Protein AF-A0A8J2RLU1-F1 (afdb_monomer_lite)

pLDDT: mean 79.35, std 16.28, range [36.0, 96.75]

Sequence (154 aa):
MFSPNTRIYQPGYISHISLGLSIFIIQSVALGISQSSYMPDLVCTGIWGGAYLVMFAFLAKENTLTSKAMQWMSYYAILIGFTSIGLYSWRFSVYGPLIADCKNFPASVYGISLCGRVAIDCCMIINGVFIVLVNGFIYSKAPSLATNNALIKE

Radius of gyration: 18.64 Å; chains: 1; bounding box: 38×24×58 Å

Secondary structure (DSSP, 8-state):
---THHHHHHHHHHHHHHHHHHHHHHHHHHHHHHTT-SHHHHTTHHHHHHHHHHHHHHHHHTT---HHHHHHHHHHHHHHHHHHHHHHHHHHHHHGGGGTTTTTSBSSTT--BHHHHHHHHHHHHHHHHHHHHHHHHHHHHHHHHHHHHHHT--

Structure (mmCIF, N/CA/C/O backbone):
data_AF-A0A8J2RLU1-F1
#
_entry.id   AF-A0A8J2RLU1-F1
#
loop_
_atom_site.group_PDB
_atom_site.id
_atom_site.type_symbol
_atom_site.label_atom_id
_atom_site.label_alt_id
_atom_site.label_comp_id
_atom_site.label_asym_id
_atom_site.label_entity_id
_atom_site.label_seq_id
_atom_site.pdbx_PDB_ins_code
_atom_site.Cartn_x
_atom_site.Cartn_y
_atom_site.Cartn_z
_atom_site.occupancy
_atom_site.B_iso_or_equiv
_atom_site.auth_seq_id
_atom_site.auth_comp_id
_atom_site.auth_asym_id
_atom_site.auth_atom_id
_atom_site.pdbx_PDB_model_num
ATOM 1 N N . MET A 1 1 ? -4.228 6.935 34.208 1.00 36.00 1 MET A N 1
ATOM 2 C CA . MET A 1 1 ? -4.418 5.468 34.192 1.00 36.00 1 MET A CA 1
ATOM 3 C C . MET A 1 1 ? -4.820 5.088 32.768 1.00 36.00 1 MET A C 1
ATOM 5 O O . MET A 1 1 ? -5.902 5.465 32.344 1.00 36.00 1 MET A O 1
ATOM 9 N N . PHE A 1 2 ? -3.916 4.513 31.967 1.00 36.91 2 PHE A N 1
ATOM 10 C CA . PHE A 1 2 ? -4.192 4.189 30.557 1.00 36.91 2 PHE A CA 1
ATOM 11 C C . PHE A 1 2 ? -5.041 2.912 30.471 1.00 36.91 2 PHE A C 1
ATOM 13 O O . PHE A 1 2 ? -4.645 1.881 31.014 1.00 36.91 2 PHE A O 1
ATOM 20 N N . SER A 1 3 ? -6.202 2.988 29.810 1.00 38.41 3 SER A N 1
ATOM 21 C CA . SER A 1 3 ? -7.085 1.837 29.570 1.00 38.41 3 SER A CA 1
ATOM 22 C C . SER A 1 3 ? -6.307 0.706 28.877 1.00 38.41 3 SER A C 1
ATOM 24 O O . SER A 1 3 ? -5.566 0.998 27.934 1.00 38.41 3 SER A O 1
ATOM 26 N N . PRO A 1 4 ? -6.459 -0.571 29.276 1.00 44.91 4 PRO A N 1
ATOM 27 C CA . PRO A 1 4 ? -5.752 -1.704 28.666 1.00 44.91 4 PRO A CA 1
ATOM 28 C C . PRO A 1 4 ? -5.922 -1.794 27.137 1.00 44.91 4 PRO A C 1
ATOM 30 O O . PRO A 1 4 ? -5.036 -2.317 26.461 1.00 44.91 4 PRO A O 1
ATOM 33 N N . ASN A 1 5 ? -6.971 -1.183 26.573 1.00 47.78 5 ASN A N 1
ATOM 34 C CA . ASN A 1 5 ? -7.165 -1.057 25.125 1.00 47.78 5 ASN A CA 1
ATOM 35 C C . ASN A 1 5 ? -6.054 -0.255 24.428 1.00 47.78 5 ASN A C 1
ATOM 37 O O . ASN A 1 5 ? -5.651 -0.597 23.321 1.00 47.78 5 ASN A O 1
ATOM 41 N N . THR A 1 6 ? -5.490 0.770 25.075 1.00 48.66 6 THR A N 1
ATOM 42 C CA . THR A 1 6 ? -4.473 1.642 24.452 1.00 48.66 6 THR A CA 1
ATOM 43 C C . THR A 1 6 ? -3.142 0.940 24.159 1.00 48.66 6 THR A C 1
ATOM 45 O O . THR A 1 6 ? -2.406 1.380 23.275 1.00 48.66 6 THR A O 1
ATOM 48 N N . ARG A 1 7 ? -2.838 -0.181 24.831 1.00 49.06 7 ARG A N 1
ATOM 49 C CA . ARG A 1 7 ? -1.541 -0.872 24.705 1.00 49.06 7 ARG A CA 1
ATOM 50 C C . ARG A 1 7 ? -1.408 -1.729 23.440 1.00 49.06 7 ARG A C 1
ATOM 52 O O . ARG A 1 7 ? -0.302 -1.888 22.939 1.00 49.06 7 ARG A O 1
ATOM 59 N N . ILE A 1 8 ? -2.514 -2.256 22.907 1.00 52.97 8 ILE A N 1
ATOM 60 C CA . ILE A 1 8 ? -2.506 -3.096 21.692 1.00 52.97 8 ILE A CA 1
ATOM 61 C C . ILE A 1 8 ? -2.509 -2.228 20.420 1.00 52.97 8 ILE A C 1
ATOM 63 O O . ILE A 1 8 ? -1.945 -2.620 19.401 1.00 52.97 8 ILE A O 1
ATOM 67 N N . TYR A 1 9 ? -3.082 -1.020 20.484 1.00 57.03 9 TYR A N 1
ATOM 68 C CA . TYR A 1 9 ? -3.257 -0.149 19.315 1.00 57.03 9 TYR A CA 1
ATOM 69 C C . TYR A 1 9 ? -2.134 0.866 19.079 1.00 57.03 9 TYR A C 1
ATOM 71 O O . TYR A 1 9 ? -2.009 1.359 17.961 1.00 57.03 9 TYR A O 1
ATOM 79 N N . GLN A 1 10 ? -1.272 1.145 20.061 1.00 57.28 10 GLN A N 1
ATOM 80 C CA . GLN A 1 10 ? -0.082 1.986 19.860 1.00 57.28 10 GLN A CA 1
ATOM 81 C C . GLN A 1 10 ? 0.826 1.537 18.691 1.00 57.28 10 GLN A C 1
ATOM 83 O O . GLN A 1 10 ? 1.177 2.387 17.870 1.00 57.28 10 GLN A O 1
ATOM 88 N N . PRO A 1 11 ? 1.184 0.242 18.545 1.00 58.56 11 PRO A N 1
ATOM 89 C CA . PRO A 1 11 ? 1.977 -0.209 17.398 1.00 58.56 11 PRO A CA 1
ATOM 90 C C . PRO A 1 11 ? 1.183 -0.187 16.081 1.00 58.56 11 PRO A C 1
ATOM 92 O O . PRO A 1 11 ? 1.747 0.108 15.026 1.00 58.56 11 PRO A O 1
ATOM 95 N N . GLY A 1 12 ? -0.134 -0.427 16.136 1.00 70.94 12 GLY A N 1
ATOM 96 C CA . GLY A 1 12 ? -1.027 -0.322 14.980 1.00 70.94 12 GLY A CA 1
ATOM 97 C C . GLY A 1 12 ? -1.112 1.107 14.440 1.00 70.94 12 GLY A C 1
ATOM 98 O O . GLY A 1 12 ? -0.993 1.305 13.237 1.00 70.94 12 GLY A O 1
ATOM 99 N N . TYR A 1 13 ? -1.228 2.102 15.320 1.00 78.50 13 TYR A N 1
ATOM 100 C CA . TYR A 1 13 ? -1.272 3.527 14.978 1.00 78.50 13 TYR A CA 1
ATOM 101 C C . TYR A 1 13 ? -0.033 3.984 14.198 1.00 78.50 13 TYR A C 1
ATOM 103 O O . TYR A 1 13 ? -0.162 4.543 13.109 1.00 78.50 13 TYR A O 1
ATOM 111 N N . ILE A 1 14 ? 1.167 3.710 14.725 1.00 83.00 14 ILE A N 1
ATOM 112 C CA . ILE A 1 14 ? 2.423 4.120 14.076 1.00 83.00 14 ILE A CA 1
ATOM 113 C C . ILE A 1 14 ? 2.548 3.445 12.708 1.00 83.00 14 ILE A C 1
ATOM 115 O O . ILE A 1 14 ? 2.890 4.106 11.731 1.00 83.00 14 ILE A O 1
ATOM 119 N N . SER A 1 15 ? 2.206 2.155 12.636 1.00 87.25 15 SER A N 1
ATOM 120 C CA . SER A 1 15 ? 2.255 1.380 11.393 1.00 87.25 15 SER A CA 1
ATOM 121 C C . SER A 1 15 ? 1.288 1.917 10.336 1.00 87.25 15 SER A C 1
ATOM 123 O O . SER A 1 15 ? 1.641 1.986 9.168 1.00 87.25 15 SER A O 1
ATOM 125 N N . HIS A 1 16 ? 0.079 2.335 10.721 1.00 90.75 16 HIS A N 1
ATOM 126 C CA . HIS A 1 16 ? -0.891 2.902 9.780 1.00 90.75 16 HIS A CA 1
ATOM 127 C C . HIS A 1 16 ? -0.454 4.259 9.234 1.00 90.75 16 HIS A C 1
ATOM 129 O O . HIS A 1 16 ? -0.612 4.507 8.042 1.00 90.75 16 HIS A O 1
ATOM 135 N N . ILE A 1 17 ? 0.121 5.123 10.076 1.00 92.00 17 ILE A N 1
ATOM 136 C CA . ILE A 1 17 ? 0.650 6.412 9.617 1.00 92.00 17 ILE A CA 1
ATOM 137 C C . ILE A 1 17 ? 1.836 6.200 8.682 1.00 92.00 17 ILE A C 1
ATOM 139 O O . ILE A 1 17 ? 1.872 6.801 7.611 1.00 92.00 17 ILE A O 1
ATOM 143 N N . SER A 1 18 ? 2.796 5.350 9.058 1.00 93.12 18 SER A N 1
ATOM 144 C CA . SER A 1 18 ? 3.987 5.122 8.238 1.00 93.12 18 SER A CA 1
ATOM 145 C C . SER A 1 18 ? 3.637 4.477 6.899 1.00 93.12 18 SER A C 1
ATOM 147 O O . SER A 1 18 ? 4.079 4.978 5.868 1.00 93.12 18 SER A O 1
ATOM 149 N N . LEU A 1 19 ? 2.797 3.435 6.902 1.00 94.38 19 LEU A N 1
ATOM 150 C CA . LEU A 1 19 ? 2.322 2.772 5.686 1.00 94.38 19 LEU A CA 1
ATOM 151 C C . LEU A 1 19 ? 1.438 3.693 4.844 1.00 94.38 19 LEU A C 1
ATOM 153 O O . LEU A 1 19 ? 1.533 3.677 3.624 1.00 94.38 19 LEU A O 1
ATOM 157 N N . GLY A 1 20 ? 0.585 4.503 5.474 1.00 94.06 20 GLY A N 1
ATOM 158 C CA . GLY A 1 20 ? -0.285 5.438 4.768 1.00 94.06 20 GLY A CA 1
ATOM 159 C C . GLY A 1 20 ? 0.501 6.534 4.052 1.00 94.06 20 GLY A C 1
ATOM 160 O O . GLY A 1 20 ? 0.273 6.792 2.871 1.00 94.06 20 GLY A O 1
ATOM 161 N N . LEU A 1 21 ? 1.477 7.138 4.737 1.00 95.75 21 LEU A N 1
ATOM 162 C CA . LEU A 1 21 ? 2.356 8.146 4.146 1.00 95.75 21 LEU A CA 1
ATOM 163 C C . LEU A 1 21 ? 3.274 7.549 3.076 1.00 95.75 21 LEU A C 1
ATOM 165 O O . LEU A 1 21 ? 3.474 8.180 2.040 1.00 95.75 21 LEU A O 1
ATOM 169 N N . SER A 1 22 ? 3.813 6.343 3.286 1.00 95.50 22 SER A N 1
ATOM 170 C CA . SER A 1 22 ? 4.705 5.711 2.311 1.00 95.50 22 SER A CA 1
ATOM 171 C C . SER A 1 22 ? 3.990 5.452 0.985 1.00 95.50 22 SER A C 1
ATOM 173 O O . SER A 1 22 ? 4.487 5.893 -0.050 1.00 95.50 22 SER A O 1
ATOM 175 N N . ILE A 1 23 ? 2.811 4.815 0.988 1.00 95.06 23 ILE A N 1
ATOM 176 C CA . ILE A 1 23 ? 2.079 4.526 -0.258 1.00 95.06 23 ILE A CA 1
ATOM 177 C C . ILE A 1 23 ? 1.574 5.797 -0.941 1.00 95.06 23 ILE A C 1
ATOM 179 O O . ILE A 1 23 ? 1.570 5.865 -2.171 1.00 95.06 23 ILE A O 1
ATOM 183 N N . PHE A 1 24 ? 1.216 6.821 -0.161 1.00 94.94 24 PHE A N 1
ATOM 184 C CA . PHE A 1 24 ? 0.816 8.120 -0.692 1.00 94.94 24 PHE A CA 1
ATOM 185 C C . PHE A 1 24 ? 1.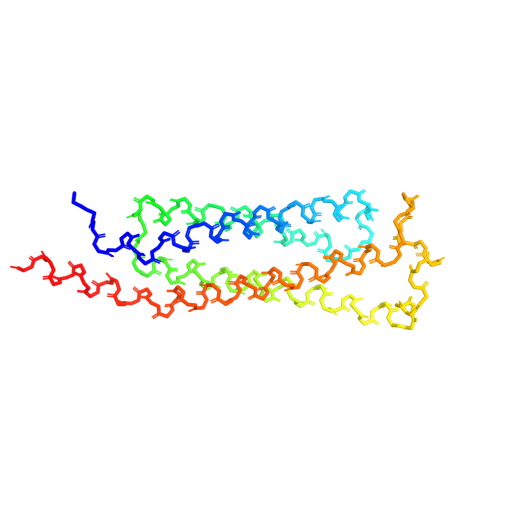977 8.794 -1.431 1.00 94.94 24 PHE A C 1
ATOM 187 O O . PHE A 1 24 ? 1.826 9.227 -2.575 1.00 94.94 24 PHE A O 1
ATOM 194 N N . ILE A 1 25 ? 3.154 8.861 -0.798 1.00 93.81 25 ILE A N 1
ATOM 195 C CA . ILE A 1 25 ? 4.346 9.496 -1.370 1.00 93.81 25 ILE A CA 1
ATOM 196 C C . ILE A 1 25 ? 4.828 8.711 -2.588 1.00 93.81 25 ILE A C 1
ATOM 198 O O . ILE A 1 25 ? 5.046 9.304 -3.643 1.00 93.81 25 ILE A O 1
ATOM 202 N N . ILE A 1 26 ? 4.960 7.387 -2.468 1.00 92.50 26 ILE A N 1
ATOM 203 C CA . ILE A 1 26 ? 5.444 6.536 -3.560 1.00 92.50 26 ILE A CA 1
ATOM 204 C C . ILE A 1 26 ? 4.530 6.676 -4.776 1.00 92.50 26 ILE A C 1
ATOM 206 O O . ILE A 1 26 ? 5.036 6.870 -5.880 1.00 92.50 26 ILE A O 1
ATOM 210 N N . GLN A 1 27 ? 3.204 6.651 -4.598 1.00 90.69 27 GLN A N 1
ATOM 211 C CA . GLN A 1 27 ? 2.299 6.798 -5.734 1.00 90.69 27 GLN A CA 1
ATOM 212 C C . GLN A 1 27 ? 2.257 8.232 -6.286 1.00 90.69 27 GLN A C 1
ATOM 214 O O . GLN A 1 27 ? 2.156 8.408 -7.495 1.00 90.69 27 GLN A O 1
ATOM 219 N N . SER A 1 28 ? 2.414 9.262 -5.453 1.00 89.62 28 SER A N 1
ATOM 220 C CA . SER A 1 28 ? 2.529 10.648 -5.936 1.00 89.62 28 SER A CA 1
ATOM 221 C C . SER A 1 28 ? 3.773 10.841 -6.810 1.00 89.62 28 SER A C 1
ATOM 223 O O . SER A 1 28 ? 3.696 11.429 -7.889 1.00 89.62 28 SER A O 1
ATOM 225 N N . VAL A 1 29 ? 4.912 10.280 -6.385 1.00 87.38 29 VAL A N 1
ATOM 226 C CA . VAL A 1 29 ? 6.137 10.234 -7.196 1.00 87.38 29 VAL A CA 1
ATOM 227 C C . VAL A 1 29 ? 5.883 9.440 -8.474 1.00 87.38 29 VAL A C 1
ATOM 229 O O . VAL A 1 29 ? 6.221 9.916 -9.554 1.00 87.38 29 VAL A O 1
ATOM 232 N N . ALA A 1 30 ? 5.238 8.274 -8.364 1.00 85.06 30 ALA A N 1
ATOM 233 C CA . ALA A 1 30 ? 4.875 7.417 -9.486 1.00 85.06 30 ALA A CA 1
ATOM 234 C C . ALA A 1 30 ? 4.038 8.164 -10.543 1.00 85.06 30 ALA A C 1
ATOM 236 O O . ALA A 1 30 ? 4.373 8.079 -11.720 1.00 85.06 30 ALA A O 1
ATOM 237 N N . LEU A 1 31 ? 3.023 8.942 -10.148 1.00 85.25 31 LEU A N 1
ATOM 238 C CA . LEU A 1 31 ? 2.234 9.771 -11.070 1.00 85.25 31 LEU A CA 1
ATOM 239 C C . LEU A 1 31 ? 3.077 10.863 -11.733 1.00 85.25 31 LEU A C 1
ATOM 241 O O . LEU A 1 31 ? 2.997 11.045 -12.949 1.00 85.25 31 LEU A O 1
ATOM 245 N N . GLY A 1 32 ? 3.880 11.585 -10.944 1.00 79.88 32 GLY A N 1
ATOM 246 C CA . GLY A 1 32 ? 4.700 12.688 -11.450 1.00 79.88 32 GLY A CA 1
ATOM 247 C C . GLY A 1 32 ? 5.683 12.235 -12.529 1.00 79.88 32 GLY A C 1
ATOM 248 O O . GLY A 1 32 ? 5.896 12.934 -13.516 1.00 79.88 32 GLY A O 1
ATOM 249 N N . ILE A 1 33 ? 6.232 11.028 -12.382 1.00 77.94 33 ILE A N 1
ATOM 250 C CA . ILE A 1 33 ? 7.201 10.479 -13.335 1.00 77.94 33 ILE A CA 1
ATOM 251 C C . ILE A 1 33 ? 6.542 9.830 -14.545 1.00 77.94 33 ILE A C 1
ATOM 253 O O . ILE A 1 33 ? 7.178 9.719 -15.589 1.00 77.94 33 ILE A O 1
ATOM 257 N N . SER A 1 34 ? 5.311 9.344 -14.400 1.00 69.25 34 SER A N 1
ATOM 258 C CA . SER A 1 34 ? 4.679 8.463 -15.377 1.00 69.25 34 SER A CA 1
ATOM 259 C C . SER A 1 34 ? 3.666 9.180 -16.270 1.00 69.25 34 SER A C 1
ATOM 261 O O . SER A 1 34 ? 3.164 8.576 -17.217 1.00 69.25 34 SER A O 1
ATOM 263 N N . GLN A 1 35 ? 3.385 10.460 -15.976 1.00 64.75 35 GLN A N 1
ATOM 264 C CA . GLN A 1 35 ? 2.404 11.307 -16.663 1.00 64.75 35 GLN A CA 1
ATOM 265 C C . GLN A 1 35 ? 1.127 10.535 -16.999 1.00 64.75 35 GLN A C 1
ATOM 267 O O . GLN A 1 35 ? 0.660 10.552 -18.136 1.00 64.75 35 GLN A O 1
ATOM 272 N N . SER A 1 36 ? 0.574 9.803 -16.027 1.00 60.41 36 SER A N 1
ATOM 273 C CA . SER A 1 36 ? -0.683 9.051 -16.179 1.00 60.41 36 SER A CA 1
ATOM 274 C C . SER A 1 36 ? -0.702 7.969 -17.273 1.00 60.41 36 SER A C 1
ATOM 276 O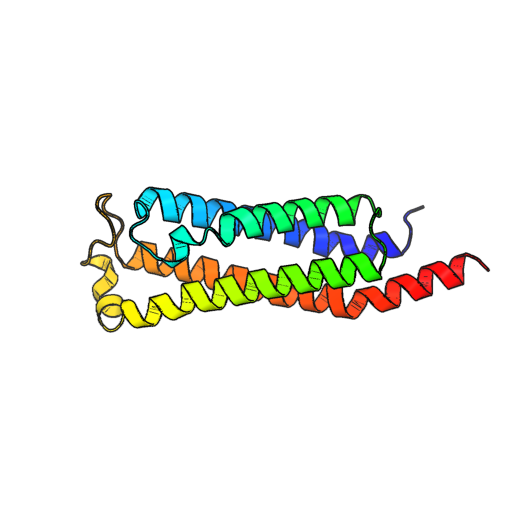 O . SER A 1 36 ? -1.760 7.450 -17.608 1.00 60.41 36 SER A O 1
ATOM 278 N N . SER A 1 37 ? 0.456 7.562 -17.800 1.00 65.75 37 SER A N 1
ATOM 279 C CA . SER A 1 37 ? 0.530 6.567 -18.884 1.00 65.75 37 SER A CA 1
ATOM 280 C C . SER A 1 37 ? 0.371 5.122 -18.394 1.00 65.75 37 SER A C 1
ATOM 282 O O . SER A 1 37 ? 0.296 4.193 -19.195 1.00 65.75 37 SER A O 1
ATOM 284 N N . TYR A 1 38 ? 0.329 4.911 -17.075 1.00 71.69 38 TYR A N 1
ATOM 285 C CA . TYR A 1 38 ? 0.310 3.588 -16.462 1.00 71.69 38 TYR A CA 1
ATOM 286 C C . TYR A 1 38 ? -0.962 3.369 -15.644 1.00 71.69 38 TYR A C 1
ATOM 288 O O . TYR A 1 38 ? -1.255 4.109 -14.706 1.00 71.69 38 TYR A O 1
ATOM 296 N N . MET A 1 39 ? -1.672 2.286 -15.964 1.00 73.50 39 MET A N 1
ATOM 297 C CA . MET A 1 39 ? -2.934 1.889 -15.328 1.00 73.50 39 MET A CA 1
ATOM 298 C C . MET A 1 39 ? -2.884 1.863 -13.787 1.00 73.50 39 MET A C 1
ATOM 300 O O . MET A 1 39 ? -3.756 2.474 -13.177 1.00 73.50 39 MET A O 1
ATOM 304 N N . PRO A 1 40 ? -1.871 1.264 -13.122 1.00 76.06 40 PRO A N 1
ATOM 305 C CA . PRO A 1 40 ? -1.804 1.253 -11.655 1.00 76.06 40 PRO A CA 1
ATOM 306 C C . PRO A 1 40 ? -1.747 2.646 -11.015 1.00 76.06 40 PRO A C 1
ATOM 308 O O . PRO A 1 40 ? -2.252 2.836 -9.910 1.00 76.06 40 PRO A O 1
ATOM 311 N N . ASP A 1 41 ? -1.156 3.623 -11.706 1.00 77.31 41 ASP A N 1
ATOM 312 C CA . ASP A 1 41 ? -1.054 4.996 -11.210 1.00 77.31 41 ASP A CA 1
ATOM 313 C C . ASP A 1 41 ? -2.380 5.746 -11.380 1.00 77.31 41 ASP A C 1
ATOM 315 O O . ASP A 1 41 ? -2.726 6.564 -10.539 1.00 77.31 41 ASP A O 1
ATOM 319 N N . LEU A 1 42 ? -3.161 5.423 -12.417 1.00 81.50 42 LEU A N 1
ATOM 320 C CA . LEU A 1 42 ? -4.477 6.023 -12.673 1.00 81.50 42 LEU A CA 1
ATOM 321 C C . LEU A 1 42 ? -5.538 5.618 -11.643 1.00 81.50 42 LEU A C 1
ATOM 323 O O . LEU A 1 42 ? -6.444 6.397 -11.357 1.00 81.50 42 LEU A O 1
ATOM 327 N N . VAL A 1 43 ? -5.438 4.411 -11.074 1.00 84.94 43 VAL A N 1
ATOM 328 C CA . VAL A 1 43 ? -6.373 3.950 -10.028 1.00 84.94 43 VAL A CA 1
ATOM 329 C C . VAL A 1 43 ? -6.125 4.677 -8.695 1.00 84.94 43 VAL A C 1
ATOM 331 O O . VAL A 1 43 ? -6.979 4.659 -7.808 1.00 84.94 43 VAL A O 1
ATOM 334 N N . CYS A 1 44 ? -4.969 5.337 -8.537 1.00 88.19 44 CYS A N 1
ATOM 335 C CA . CYS A 1 44 ? -4.627 6.159 -7.372 1.00 88.19 44 CYS A CA 1
ATOM 336 C C . CYS A 1 44 ? -4.771 5.431 -6.015 1.00 88.19 44 CYS A C 1
ATOM 338 O O . CYS A 1 44 ? -5.003 6.072 -4.988 1.00 88.19 44 CYS A O 1
ATOM 340 N N . THR A 1 45 ? -4.624 4.097 -5.993 1.00 90.19 45 THR A N 1
ATOM 341 C CA . THR A 1 45 ? -4.807 3.245 -4.798 1.00 90.19 45 THR A CA 1
ATOM 342 C C . THR A 1 45 ? -3.919 3.585 -3.610 1.00 90.19 45 THR A C 1
ATOM 344 O O . THR A 1 45 ? -4.382 3.538 -2.477 1.00 90.19 45 THR A O 1
ATOM 347 N N . GLY A 1 46 ? -2.667 3.962 -3.844 1.00 91.44 46 GLY A N 1
ATOM 348 C CA . GLY A 1 46 ? -1.766 4.518 -2.839 1.00 91.44 46 GLY A CA 1
ATOM 349 C C . GLY A 1 46 ? -2.201 5.888 -2.309 1.00 91.44 46 GLY A C 1
ATOM 350 O O . GLY A 1 46 ? -2.075 6.132 -1.117 1.00 91.44 46 GLY A O 1
ATOM 351 N N . ILE A 1 47 ? -2.773 6.770 -3.132 1.00 93.19 47 ILE A N 1
ATOM 352 C CA . ILE A 1 47 ? -3.239 8.096 -2.696 1.00 93.19 47 ILE A CA 1
ATOM 353 C C . ILE A 1 47 ? -4.466 7.955 -1.793 1.00 93.19 47 ILE A C 1
ATOM 355 O O . ILE A 1 47 ? -4.428 8.348 -0.625 1.00 93.19 47 ILE A O 1
ATOM 359 N N . TRP A 1 48 ? -5.557 7.373 -2.303 1.00 94.38 48 TRP A N 1
ATOM 360 C CA . TRP A 1 48 ? -6.787 7.259 -1.513 1.00 94.38 48 TRP A CA 1
ATOM 361 C C . TRP A 1 48 ? -6.652 6.214 -0.400 1.00 94.38 48 TRP A C 1
ATOM 363 O O . TRP A 1 48 ? -7.151 6.428 0.705 1.00 94.38 48 TRP A O 1
ATOM 373 N N . GLY A 1 49 ? -5.919 5.123 -0.642 1.00 93.88 49 GLY A N 1
ATOM 374 C CA . GLY A 1 49 ? -5.608 4.130 0.381 1.00 93.88 49 GLY A CA 1
ATOM 375 C C . GLY A 1 49 ? -4.700 4.688 1.476 1.00 93.88 49 GLY A C 1
ATOM 376 O O . GLY A 1 49 ? -4.918 4.411 2.653 1.00 93.88 49 GLY A O 1
ATOM 377 N N . GLY A 1 50 ? -3.731 5.535 1.119 1.00 94.56 50 GLY A N 1
ATOM 378 C CA . GLY A 1 50 ? -2.838 6.192 2.073 1.00 94.56 50 GLY A CA 1
ATOM 379 C C . GLY A 1 50 ? -3.581 7.159 2.985 1.00 94.56 50 GLY A C 1
ATOM 380 O O . GLY A 1 50 ? -3.457 7.077 4.208 1.00 94.56 50 GLY A O 1
ATOM 381 N N . ALA A 1 51 ? -4.431 8.009 2.402 1.00 95.31 51 ALA A N 1
ATOM 382 C CA . ALA A 1 51 ? -5.300 8.910 3.158 1.00 95.31 51 ALA A CA 1
ATOM 383 C C . ALA A 1 51 ? -6.231 8.138 4.110 1.00 95.31 51 ALA A C 1
ATOM 385 O O . ALA A 1 51 ? -6.373 8.504 5.279 1.00 95.31 51 ALA A O 1
ATOM 386 N N . TYR A 1 52 ? -6.808 7.030 3.634 1.00 96.00 52 TYR A N 1
ATOM 387 C CA . TYR A 1 52 ? -7.643 6.153 4.445 1.00 96.00 52 TYR A CA 1
ATOM 388 C C . TYR A 1 52 ? -6.889 5.575 5.653 1.00 96.00 52 TYR A C 1
ATOM 390 O O . TYR A 1 52 ? -7.402 5.630 6.770 1.00 96.00 52 TYR A O 1
ATOM 398 N N . LEU A 1 53 ? -5.671 5.054 5.465 1.00 93.94 53 LEU A N 1
ATOM 399 C CA . LEU A 1 53 ? -4.875 4.481 6.558 1.00 93.94 53 LEU A CA 1
ATOM 400 C C . LEU A 1 53 ? -4.509 5.531 7.612 1.00 93.94 53 LEU A C 1
ATOM 402 O O . LEU A 1 53 ? -4.593 5.251 8.808 1.00 93.94 53 LEU A O 1
ATOM 406 N N . VAL A 1 54 ? -4.159 6.747 7.187 1.00 94.38 54 VAL A N 1
ATOM 407 C CA . VAL A 1 54 ? -3.870 7.860 8.102 1.00 94.38 54 VAL A CA 1
ATOM 408 C C . VAL A 1 54 ? -5.118 8.242 8.901 1.00 94.38 54 VAL A C 1
ATOM 410 O O . VAL A 1 54 ? -5.054 8.339 10.126 1.00 94.38 54 VAL A O 1
ATOM 413 N N . MET A 1 55 ? -6.271 8.388 8.241 1.00 92.69 55 MET A N 1
ATOM 414 C CA . MET A 1 55 ? -7.548 8.647 8.914 1.00 92.69 55 MET A CA 1
ATOM 415 C C . MET A 1 55 ? -7.894 7.531 9.909 1.00 92.69 55 MET A C 1
ATOM 417 O O . MET A 1 55 ? -8.276 7.809 11.047 1.00 92.69 55 MET A O 1
ATOM 421 N N . PHE A 1 56 ? -7.716 6.268 9.514 1.00 90.88 56 PHE A N 1
ATOM 422 C CA . PHE A 1 56 ? -7.953 5.123 10.386 1.00 90.88 56 PHE A CA 1
ATOM 423 C C . PHE A 1 56 ? -7.047 5.160 11.625 1.00 90.88 56 PHE A C 1
ATOM 425 O O . PHE A 1 56 ? -7.522 4.926 12.736 1.00 90.88 56 PHE A O 1
ATOM 432 N N . ALA A 1 57 ? -5.775 5.539 11.471 1.00 89.06 57 ALA A N 1
ATOM 433 C CA . ALA A 1 57 ? -4.857 5.704 12.593 1.00 89.06 57 ALA A CA 1
ATOM 434 C C . ALA A 1 57 ? -5.355 6.752 13.601 1.00 89.06 57 ALA A C 1
ATOM 436 O O . ALA A 1 57 ? -5.336 6.500 14.807 1.00 89.06 57 ALA A O 1
ATOM 437 N N . PHE A 1 58 ? -5.822 7.910 13.124 1.00 87.62 58 PHE A N 1
ATOM 438 C CA . PHE A 1 58 ? -6.347 8.967 13.992 1.00 87.62 58 PHE A CA 1
ATOM 439 C C . PHE A 1 58 ? -7.598 8.520 14.752 1.00 87.62 58 PHE A C 1
ATOM 441 O O . PHE A 1 58 ? -7.640 8.642 15.976 1.00 87.62 58 PHE A O 1
ATOM 448 N N . LEU A 1 59 ? -8.561 7.908 14.061 1.00 84.81 59 LEU A N 1
ATOM 449 C CA . LEU A 1 59 ? -9.782 7.391 14.687 1.00 84.81 59 LEU A CA 1
ATOM 450 C C . LEU A 1 59 ? -9.483 6.288 15.716 1.00 84.81 59 LEU A C 1
ATOM 452 O O . LEU A 1 59 ? -10.086 6.239 16.788 1.00 84.81 59 LEU A O 1
ATOM 456 N N . ALA A 1 60 ? -8.506 5.424 15.431 1.00 81.25 60 ALA A N 1
ATOM 457 C CA . ALA A 1 60 ? -8.057 4.411 16.379 1.00 81.25 60 ALA A CA 1
ATOM 458 C C . ALA A 1 60 ? -7.361 5.026 17.608 1.00 81.25 60 ALA A C 1
ATOM 460 O O . ALA A 1 60 ? -7.559 4.547 18.723 1.00 81.25 60 ALA A O 1
ATOM 461 N N . LYS A 1 61 ? -6.576 6.099 17.433 1.00 81.12 61 LYS A N 1
ATOM 462 C CA . LYS A 1 61 ? -5.882 6.800 18.527 1.00 81.12 61 LYS A CA 1
ATOM 463 C C . LYS A 1 61 ? -6.850 7.480 19.492 1.00 81.12 61 LYS A C 1
ATOM 465 O O . LYS A 1 61 ? -6.626 7.445 20.700 1.00 81.12 61 LYS A O 1
ATOM 470 N N . GLU A 1 62 ? -7.906 8.097 18.972 1.00 77.38 62 GLU A N 1
ATOM 471 C CA . GLU A 1 62 ? -8.901 8.806 19.785 1.00 77.38 62 GLU A CA 1
ATOM 472 C C . GLU A 1 62 ? -9.831 7.859 20.565 1.00 77.38 62 GLU A C 1
ATOM 474 O O . GLU A 1 62 ? -10.638 8.319 21.367 1.00 77.38 62 GLU A O 1
ATOM 479 N N . ASN A 1 63 ? -9.700 6.535 20.384 1.00 68.88 63 ASN A N 1
ATOM 480 C CA . ASN A 1 63 ? -10.581 5.511 20.961 1.00 68.88 63 ASN A CA 1
ATOM 481 C C . ASN A 1 63 ? -12.073 5.750 20.653 1.00 68.88 63 ASN A C 1
ATOM 483 O O . ASN A 1 63 ? -12.943 5.331 21.415 1.00 68.88 63 ASN A O 1
ATOM 487 N N . THR A 1 64 ? -12.381 6.411 19.536 1.00 69.81 64 THR A N 1
ATOM 488 C CA . THR A 1 64 ? -13.757 6.721 19.116 1.00 69.81 64 THR A CA 1
ATOM 489 C C . THR A 1 64 ? -14.434 5.542 18.416 1.00 69.81 64 THR A C 1
ATOM 491 O O . THR A 1 64 ? -15.650 5.539 18.226 1.00 69.81 64 THR A O 1
ATOM 494 N N . LEU A 1 65 ? -13.666 4.512 18.048 1.00 77.19 65 LEU A N 1
ATOM 495 C CA . LEU A 1 65 ? -14.155 3.360 17.301 1.00 77.19 65 LEU A CA 1
ATOM 496 C C . LEU A 1 65 ? -14.637 2.229 18.214 1.00 77.19 65 LEU A C 1
ATOM 498 O O . LEU A 1 65 ? -13.949 1.789 19.135 1.00 77.19 65 LEU A O 1
ATOM 502 N N . THR A 1 66 ? -15.809 1.685 17.887 1.00 81.19 66 THR A N 1
ATOM 503 C CA . THR A 1 66 ? -16.282 0.417 18.455 1.00 81.19 66 THR A CA 1
ATOM 504 C C . THR A 1 66 ? -15.487 -0.760 17.881 1.00 81.19 66 THR A C 1
ATOM 506 O O . THR A 1 66 ? -14.942 -0.676 16.780 1.00 81.19 66 THR A O 1
ATOM 509 N N . SER A 1 67 ? -15.470 -1.902 18.575 1.00 78.19 67 SER A N 1
ATOM 510 C CA . SER A 1 67 ? -14.801 -3.128 18.099 1.00 78.19 67 SER A CA 1
ATOM 511 C C . SER A 1 67 ? -15.271 -3.564 16.706 1.00 78.19 67 SER A C 1
ATOM 513 O O . SER A 1 67 ? -14.461 -3.943 15.862 1.00 78.19 67 SER A O 1
ATOM 515 N N . LYS A 1 68 ? -16.579 -3.457 16.438 1.00 82.44 68 LYS A N 1
ATOM 516 C CA . LYS A 1 68 ? -17.178 -3.771 15.134 1.00 82.44 68 LYS A CA 1
ATOM 517 C C . LYS A 1 68 ? -16.743 -2.778 14.054 1.00 82.44 68 LYS A C 1
ATOM 519 O O . LYS A 1 68 ? -16.441 -3.195 12.940 1.00 82.44 68 LY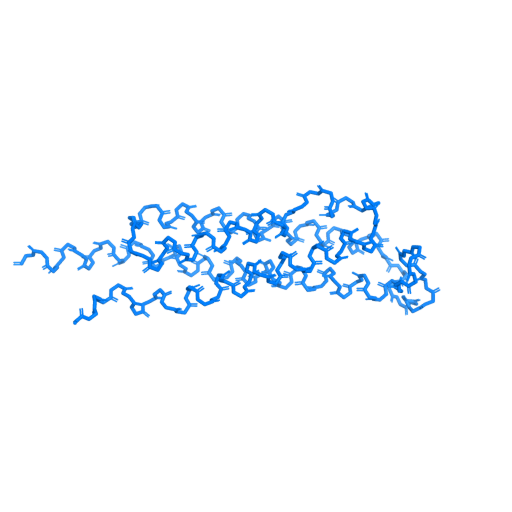S A O 1
ATOM 524 N N . ALA A 1 69 ? -16.680 -1.483 14.373 1.00 85.06 69 ALA A N 1
ATOM 525 C CA . ALA A 1 69 ? -16.168 -0.478 13.442 1.00 85.06 69 ALA A CA 1
ATOM 526 C C . ALA A 1 69 ? -14.689 -0.733 13.114 1.00 85.06 69 ALA A C 1
ATOM 528 O O . ALA A 1 69 ? -14.319 -0.726 11.945 1.00 85.06 69 ALA A O 1
ATOM 529 N N . MET A 1 70 ? -13.869 -1.063 14.116 1.00 83.81 70 MET A N 1
ATOM 530 C CA . MET A 1 70 ? -12.460 -1.419 13.915 1.00 83.81 70 MET A CA 1
ATOM 531 C C . MET A 1 70 ? -12.293 -2.631 12.993 1.00 83.81 70 MET A C 1
ATOM 533 O O . MET A 1 70 ? -11.459 -2.589 12.094 1.00 83.81 70 MET A O 1
ATOM 537 N N . GLN A 1 71 ? -13.110 -3.679 13.151 1.00 86.88 71 GLN A N 1
ATOM 538 C CA . GLN A 1 71 ? -13.091 -4.834 12.244 1.00 86.88 71 GLN A CA 1
ATOM 539 C C . GLN A 1 71 ? -13.378 -4.438 10.798 1.00 86.88 71 GLN A C 1
ATOM 541 O O . GLN A 1 71 ? -12.613 -4.795 9.906 1.00 86.88 71 GLN A O 1
ATOM 546 N N . TRP A 1 72 ? -14.453 -3.685 10.555 1.00 90.06 72 TRP A N 1
ATOM 547 C CA . TRP A 1 72 ? -14.801 -3.257 9.200 1.00 90.06 72 TRP A CA 1
ATOM 548 C C . TRP A 1 72 ? -13.737 -2.351 8.589 1.00 90.06 72 TRP A C 1
ATOM 550 O O . TRP A 1 72 ? -13.401 -2.504 7.415 1.00 90.06 72 TRP A O 1
ATOM 560 N N . MET A 1 73 ? -13.157 -1.459 9.391 1.00 91.00 73 MET A N 1
ATOM 561 C CA . MET A 1 73 ? -12.092 -0.584 8.922 1.00 91.00 73 MET A CA 1
ATOM 562 C C . MET A 1 73 ? -10.812 -1.356 8.579 1.00 91.00 73 MET A C 1
ATOM 564 O O . MET A 1 73 ? -10.202 -1.105 7.537 1.00 91.00 73 MET A O 1
ATOM 568 N N . SER A 1 74 ? -10.431 -2.343 9.393 1.00 91.62 74 SER A N 1
ATOM 569 C CA . SER A 1 74 ? -9.312 -3.234 9.077 1.00 91.62 74 SER A CA 1
ATOM 570 C C . SER A 1 74 ? -9.597 -4.114 7.864 1.00 91.62 74 SER A C 1
ATOM 572 O O . SER A 1 74 ? -8.711 -4.315 7.041 1.00 91.62 74 SER A O 1
ATOM 574 N N . TYR A 1 75 ? -10.828 -4.596 7.695 1.00 94.12 75 TYR A N 1
ATOM 575 C CA . TYR A 1 75 ? -11.221 -5.349 6.505 1.00 94.12 75 TYR A CA 1
ATOM 576 C C . TYR A 1 75 ? -11.068 -4.510 5.228 1.00 94.12 75 TYR A C 1
ATOM 578 O O . TYR A 1 75 ? -10.477 -4.965 4.251 1.00 94.12 75 TYR A O 1
ATOM 586 N N . TYR A 1 76 ? -11.513 -3.252 5.249 1.00 94.69 76 TYR A N 1
ATOM 587 C CA . TYR A 1 76 ? -11.333 -2.347 4.114 1.00 94.69 76 TYR A CA 1
ATOM 588 C C . TYR A 1 76 ? -9.849 -2.053 3.831 1.00 94.69 76 TYR A C 1
ATOM 590 O O . TYR A 1 76 ? -9.423 -2.060 2.677 1.00 94.69 76 TYR A O 1
ATOM 598 N N . ALA A 1 77 ? -9.029 -1.888 4.874 1.00 94.69 77 ALA A N 1
ATOM 599 C CA . ALA A 1 77 ? -7.579 -1.754 4.724 1.00 94.69 77 ALA A CA 1
ATOM 600 C C . ALA A 1 77 ? -6.934 -2.993 4.074 1.00 94.69 77 ALA A C 1
ATOM 602 O O . ALA A 1 77 ? -6.061 -2.857 3.219 1.00 94.69 77 ALA A O 1
ATOM 603 N N . ILE A 1 78 ? -7.385 -4.202 4.425 1.00 96.06 78 ILE A N 1
ATOM 604 C CA . ILE A 1 78 ? -6.928 -5.447 3.790 1.00 96.06 78 ILE A CA 1
ATOM 605 C C . ILE A 1 78 ? -7.245 -5.434 2.288 1.00 96.06 78 ILE A C 1
ATOM 607 O O . ILE A 1 78 ? -6.378 -5.768 1.481 1.00 96.06 78 ILE A O 1
ATOM 611 N N . LEU A 1 79 ? -8.446 -4.993 1.898 1.00 96.62 79 LEU A N 1
ATOM 612 C CA . LEU A 1 79 ? -8.819 -4.861 0.485 1.00 96.62 79 LEU A CA 1
ATOM 613 C C . LEU A 1 79 ? -7.927 -3.853 -0.258 1.00 96.62 79 LEU A C 1
ATOM 615 O O . LEU A 1 79 ? -7.509 -4.131 -1.382 1.00 96.62 79 LEU A O 1
ATOM 619 N N . ILE A 1 80 ? -7.571 -2.726 0.368 1.00 95.25 80 ILE A N 1
ATOM 620 C CA . ILE A 1 80 ? -6.602 -1.758 -0.184 1.00 95.25 80 ILE A CA 1
ATOM 621 C C . ILE A 1 80 ? -5.242 -2.424 -0.425 1.00 95.25 80 ILE A C 1
ATOM 623 O O . ILE A 1 80 ? -4.642 -2.254 -1.492 1.00 95.25 80 ILE A O 1
ATOM 627 N N . GLY A 1 81 ? -4.764 -3.195 0.555 1.00 95.62 81 GLY A N 1
ATOM 628 C CA . GLY A 1 81 ? -3.504 -3.926 0.467 1.00 95.62 81 GLY A CA 1
ATOM 629 C C . GLY A 1 81 ? -3.500 -4.926 -0.691 1.00 95.62 81 GLY A C 1
ATOM 630 O O . GLY A 1 81 ? -2.605 -4.879 -1.533 1.00 95.62 81 GLY A O 1
ATOM 631 N N . PHE A 1 82 ? -4.538 -5.762 -0.805 1.00 96.56 82 PHE A N 1
ATOM 632 C CA . PHE A 1 82 ? -4.676 -6.704 -1.921 1.00 96.56 82 PHE A CA 1
ATOM 633 C C . PHE A 1 82 ? -4.808 -6.017 -3.277 1.00 96.56 82 PHE A C 1
ATOM 635 O O . PHE A 1 82 ? -4.198 -6.469 -4.244 1.00 96.56 82 PHE A O 1
ATOM 642 N N . THR A 1 83 ? -5.554 -4.914 -3.355 1.00 94.62 83 THR A N 1
ATOM 643 C CA . THR A 1 83 ? -5.690 -4.147 -4.600 1.00 94.62 83 THR A CA 1
ATOM 644 C C . THR A 1 83 ? -4.334 -3.594 -5.037 1.00 94.62 83 THR A C 1
ATOM 646 O O . THR A 1 83 ? -3.97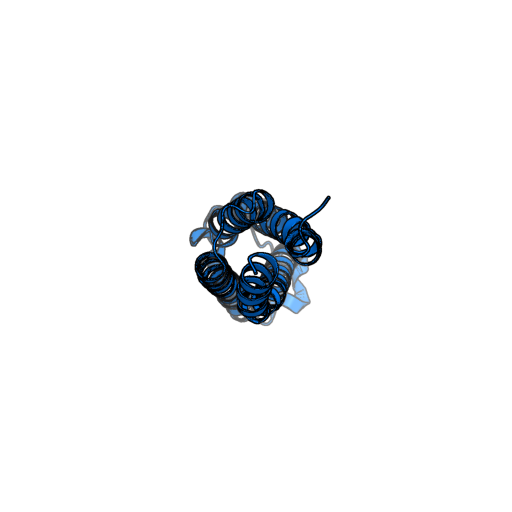0 -3.704 -6.205 1.00 94.62 83 THR A O 1
ATOM 649 N N . SER A 1 84 ? -3.547 -3.064 -4.096 1.00 92.69 84 SER A N 1
ATOM 650 C CA . SER A 1 84 ? -2.179 -2.614 -4.370 1.00 92.69 84 SER A CA 1
ATOM 651 C C . SER A 1 84 ? -1.295 -3.769 -4.846 1.00 92.69 84 SER A C 1
ATOM 653 O O . SER A 1 84 ? -0.670 -3.656 -5.895 1.00 92.69 84 SER A O 1
ATOM 655 N N . ILE A 1 85 ? -1.291 -4.910 -4.150 1.00 95.12 85 ILE A N 1
ATOM 656 C CA . ILE A 1 85 ? -0.525 -6.087 -4.586 1.00 95.12 85 ILE A CA 1
ATOM 657 C C . ILE A 1 85 ? -0.925 -6.481 -6.013 1.00 95.12 85 ILE A C 1
ATOM 659 O O . ILE A 1 85 ? -0.066 -6.556 -6.881 1.00 95.12 85 ILE A O 1
ATOM 663 N N . GLY A 1 86 ? -2.218 -6.656 -6.288 1.00 91.62 86 GLY A N 1
ATOM 664 C CA . GLY A 1 86 ? -2.704 -7.084 -7.600 1.00 91.62 86 GLY A CA 1
ATOM 665 C C . GLY A 1 86 ? -2.308 -6.137 -8.734 1.00 91.62 86 GLY A C 1
ATOM 666 O O . GLY A 1 86 ? -1.751 -6.583 -9.737 1.00 91.62 86 GLY A O 1
ATOM 667 N N . LEU A 1 87 ? -2.543 -4.830 -8.569 1.00 90.12 87 LEU A N 1
ATOM 668 C CA . LEU A 1 87 ? -2.236 -3.829 -9.598 1.00 90.12 87 LEU A CA 1
ATOM 669 C C . LEU A 1 87 ? -0.737 -3.750 -9.904 1.00 90.12 87 LEU A C 1
ATOM 671 O O . LEU A 1 87 ? -0.338 -3.721 -11.070 1.00 90.12 87 LEU A O 1
ATOM 675 N N . TYR A 1 88 ? 0.096 -3.722 -8.863 1.00 88.94 88 TYR A N 1
ATOM 676 C CA . TYR A 1 88 ? 1.538 -3.570 -9.029 1.00 88.94 88 TYR A CA 1
ATOM 677 C C . TYR A 1 88 ? 2.216 -4.888 -9.434 1.00 88.94 88 TYR A C 1
ATOM 679 O O . TYR A 1 88 ? 3.164 -4.854 -10.216 1.00 88.94 88 TYR A O 1
ATOM 687 N N . SER A 1 89 ? 1.698 -6.049 -9.014 1.00 89.19 89 SER A N 1
ATOM 688 C CA . SER A 1 89 ? 2.163 -7.365 -9.475 1.00 89.19 89 SER A CA 1
ATOM 689 C C . SER A 1 89 ? 1.791 -7.651 -10.926 1.00 89.19 89 SER A C 1
ATOM 691 O O . SER A 1 89 ? 2.627 -8.176 -11.656 1.00 89.19 89 SER A O 1
ATOM 693 N N . TRP A 1 90 ? 0.589 -7.276 -11.386 1.00 86.06 90 TRP A N 1
ATOM 694 C CA . TRP A 1 90 ? 0.233 -7.417 -12.804 1.00 86.06 90 TRP A CA 1
ATOM 695 C C . TRP A 1 90 ? 1.259 -6.692 -13.677 1.00 86.06 90 TRP A C 1
ATOM 697 O O . TRP A 1 90 ? 1.732 -7.222 -14.677 1.00 86.06 90 TRP A O 1
ATOM 707 N N . ARG A 1 91 ? 1.733 -5.519 -13.261 1.00 79.31 91 ARG A N 1
ATOM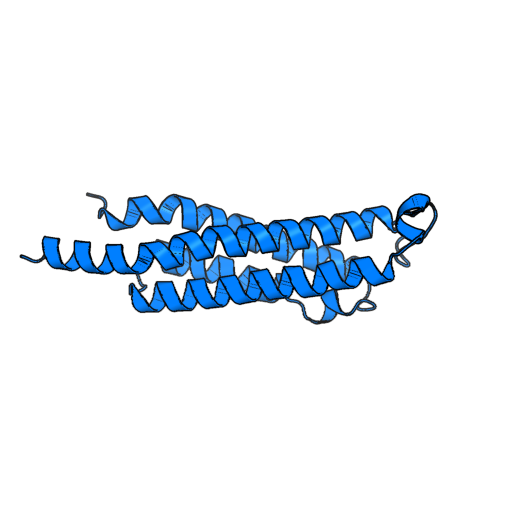 708 C CA . ARG A 1 91 ? 2.677 -4.773 -14.088 1.00 79.31 91 ARG A CA 1
ATOM 709 C C . ARG A 1 91 ? 4.030 -5.460 -14.299 1.00 79.31 91 ARG A C 1
ATOM 711 O O . ARG A 1 91 ? 4.658 -5.221 -15.328 1.00 79.31 91 ARG A O 1
ATOM 718 N N . PHE A 1 92 ? 4.424 -6.386 -13.422 1.00 78.69 92 PHE A N 1
ATOM 719 C CA . PHE A 1 92 ? 5.603 -7.224 -13.651 1.00 78.69 92 PHE A CA 1
ATOM 720 C C . PHE A 1 92 ? 5.485 -8.115 -14.886 1.00 78.69 92 PHE A C 1
ATOM 722 O O . PHE A 1 92 ? 6.488 -8.329 -15.567 1.00 78.69 92 PHE A O 1
ATOM 729 N N . SER A 1 93 ? 4.280 -8.573 -15.237 1.00 79.00 93 SER A N 1
ATOM 730 C CA . SER A 1 93 ? 4.087 -9.372 -16.451 1.00 79.00 93 SER A CA 1
ATOM 731 C C . SER A 1 93 ? 4.327 -8.561 -17.726 1.00 79.00 93 SER A C 1
ATOM 733 O O . SER A 1 93 ? 4.641 -9.136 -18.762 1.00 79.00 93 SER A O 1
ATOM 735 N N . VAL A 1 94 ? 4.193 -7.232 -17.656 1.00 75.00 94 VAL A N 1
ATOM 736 C CA . VAL A 1 94 ? 4.441 -6.316 -18.780 1.00 75.00 94 VAL A CA 1
ATOM 737 C C . VAL A 1 94 ? 5.935 -6.037 -18.945 1.00 75.00 94 VAL A C 1
ATOM 739 O O . VAL A 1 94 ? 6.405 -5.849 -20.062 1.00 75.00 94 VAL A O 1
ATOM 742 N N . TYR A 1 95 ? 6.702 -6.037 -17.852 1.00 73.25 95 TYR A N 1
ATOM 743 C CA . TYR A 1 95 ? 8.147 -5.817 -17.915 1.00 73.25 95 TYR A CA 1
ATOM 744 C C . TYR A 1 95 ? 8.910 -6.991 -18.528 1.00 73.25 95 TYR A C 1
ATOM 746 O O . TYR A 1 95 ? 9.898 -6.766 -19.222 1.00 73.25 95 TYR A O 1
ATOM 754 N N . GLY A 1 96 ? 8.457 -8.225 -18.291 1.00 70.81 96 GLY A N 1
ATOM 755 C CA . GLY A 1 96 ? 8.983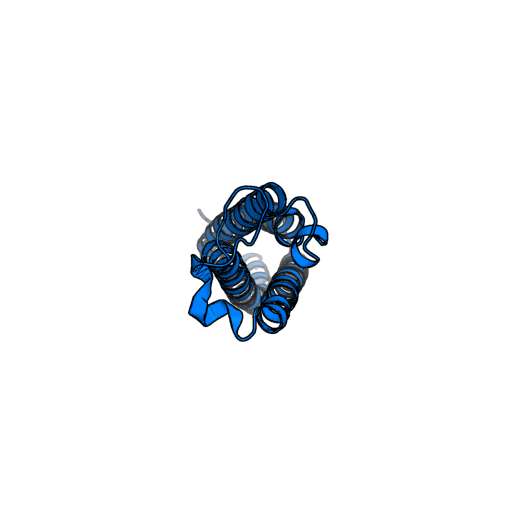 -9.438 -18.922 1.00 70.81 96 GLY A CA 1
ATOM 756 C C . GLY A 1 96 ? 10.523 -9.464 -19.046 1.00 70.81 96 GLY A C 1
ATOM 757 O O . GLY A 1 96 ? 11.217 -9.261 -18.046 1.00 70.81 96 GLY A O 1
ATOM 758 N N . PRO A 1 97 ? 11.084 -9.687 -20.251 1.00 68.81 97 PRO A N 1
ATOM 759 C CA . PRO A 1 97 ? 12.532 -9.796 -20.453 1.00 68.81 97 PRO A CA 1
ATOM 760 C C . PRO A 1 97 ? 13.291 -8.472 -20.256 1.00 68.81 97 PRO A C 1
ATOM 762 O O . PRO A 1 97 ? 14.502 -8.490 -20.056 1.00 68.81 97 PRO A O 1
ATOM 765 N N . LEU A 1 98 ? 12.602 -7.325 -20.259 1.00 73.31 98 LEU A N 1
ATOM 766 C CA . LEU A 1 98 ? 13.226 -6.001 -20.144 1.00 73.31 98 LEU A CA 1
ATOM 767 C C . LEU A 1 98 ? 13.770 -5.732 -18.732 1.00 73.31 98 LEU A C 1
ATOM 769 O O . LEU A 1 98 ? 14.591 -4.835 -18.556 1.00 73.31 98 LEU A O 1
ATOM 773 N N . ILE A 1 99 ? 13.350 -6.509 -17.723 1.00 75.69 99 ILE A N 1
ATOM 774 C CA . ILE A 1 99 ? 13.871 -6.396 -16.351 1.00 75.69 99 ILE A CA 1
ATOM 775 C C . ILE A 1 99 ? 15.383 -6.660 -16.315 1.00 75.69 99 ILE A C 1
ATOM 777 O O . ILE A 1 99 ? 16.095 -5.971 -15.587 1.00 75.69 99 ILE A O 1
ATOM 781 N N . ALA A 1 100 ? 15.882 -7.613 -17.110 1.00 78.44 100 ALA A N 1
ATOM 782 C CA . ALA A 1 100 ? 17.299 -7.982 -17.115 1.00 78.44 100 ALA A CA 1
ATOM 783 C C . ALA A 1 100 ? 18.210 -6.825 -17.573 1.00 78.44 100 ALA A C 1
ATOM 785 O O . ALA A 1 100 ? 19.295 -6.648 -17.025 1.00 78.44 100 ALA A O 1
ATOM 786 N N . ASP A 1 101 ? 17.721 -5.986 -18.492 1.00 79.81 101 ASP A N 1
ATOM 787 C CA . ASP A 1 101 ? 18.434 -4.826 -19.045 1.00 79.81 101 ASP A CA 1
ATOM 788 C C . ASP A 1 101 ? 17.807 -3.486 -18.627 1.00 79.81 101 ASP A C 1
ATOM 790 O O . ASP A 1 101 ? 17.940 -2.463 -19.304 1.00 79.81 101 ASP A O 1
ATOM 794 N N . CYS A 1 102 ? 17.139 -3.451 -17.470 1.00 77.94 102 CYS A N 1
ATOM 795 C CA . CYS A 1 102 ? 16.286 -2.335 -17.062 1.00 77.94 102 CYS A CA 1
ATOM 796 C C . CYS A 1 102 ? 16.992 -0.969 -16.947 1.00 77.94 102 CYS A C 1
ATOM 798 O O . CYS A 1 102 ? 16.325 0.063 -16.865 1.00 77.94 102 CYS A O 1
ATOM 800 N N . LYS A 1 103 ? 18.332 -0.932 -16.917 1.00 77.94 103 LYS A N 1
ATOM 801 C CA . LYS A 1 103 ? 19.117 0.313 -16.874 1.00 77.94 103 LYS A CA 1
ATOM 802 C C . LYS A 1 103 ? 19.127 1.038 -18.217 1.00 77.94 103 LYS A C 1
ATOM 804 O O . LYS A 1 103 ? 19.224 2.259 -18.233 1.00 77.94 103 LYS A O 1
ATOM 809 N N . ASN A 1 104 ? 19.013 0.283 -19.306 1.00 76.69 104 ASN A N 1
ATOM 810 C CA . ASN A 1 104 ? 19.149 0.783 -20.672 1.00 76.69 104 ASN A CA 1
ATOM 811 C C . ASN A 1 104 ? 17.803 1.196 -21.280 1.00 76.69 104 ASN A C 1
ATOM 813 O O . ASN A 1 104 ? 17.771 1.883 -22.297 1.00 76.69 104 ASN A O 1
ATOM 817 N N . PHE A 1 105 ? 16.693 0.805 -20.648 1.00 69.62 105 PHE A N 1
ATOM 818 C CA . PHE A 1 105 ? 15.350 1.146 -21.097 1.00 69.62 105 PHE A CA 1
ATOM 819 C C . PHE A 1 105 ? 14.790 2.327 -20.297 1.00 69.62 105 PHE A C 1
ATOM 821 O O . PHE A 1 105 ? 14.634 2.215 -19.077 1.00 69.62 105 PHE A O 1
ATOM 828 N N . PRO A 1 106 ? 14.455 3.455 -20.945 1.00 68.44 106 PRO A N 1
ATOM 829 C CA . PRO A 1 106 ? 13.742 4.538 -20.286 1.00 68.44 106 PRO A CA 1
ATOM 830 C C . PRO A 1 106 ? 12.291 4.117 -20.013 1.00 68.44 106 PRO A C 1
ATOM 832 O O . PRO A 1 106 ? 11.587 3.648 -20.903 1.00 68.44 106 PRO A O 1
ATOM 835 N N . ALA A 1 107 ? 11.834 4.290 -18.773 1.00 64.88 107 ALA A N 1
ATOM 836 C CA . ALA A 1 107 ? 10.445 4.057 -18.371 1.00 64.88 107 ALA A CA 1
ATOM 837 C C . ALA A 1 107 ? 9.575 5.315 -18.464 1.00 64.88 107 ALA A C 1
ATOM 839 O O . ALA A 1 107 ? 8.351 5.238 -18.341 1.00 64.88 107 ALA A O 1
ATOM 840 N N . SER A 1 108 ? 10.189 6.485 -18.630 1.00 63.97 108 SER A N 1
ATOM 841 C CA . SER A 1 108 ? 9.476 7.745 -18.778 1.00 63.97 108 SER A CA 1
ATOM 842 C C . SER A 1 108 ? 10.291 8.796 -19.521 1.00 63.97 108 SER A C 1
ATOM 844 O O . SER A 1 108 ? 11.509 8.686 -19.672 1.00 63.97 108 SER A O 1
ATOM 846 N N . VAL A 1 109 ? 9.594 9.855 -19.934 1.00 56.22 109 VAL A N 1
ATOM 847 C CA . VAL A 1 109 ? 10.158 11.033 -20.610 1.00 56.22 109 VAL A CA 1
ATOM 848 C C . VAL A 1 109 ? 11.166 11.782 -19.720 1.00 56.22 109 VAL A C 1
ATOM 850 O O . VAL A 1 109 ? 12.085 12.409 -20.233 1.00 56.22 109 VAL A O 1
ATOM 853 N N . TYR A 1 110 ? 11.056 11.664 -18.390 1.00 58.00 110 TYR A N 1
ATOM 854 C CA . TYR A 1 110 ? 11.948 12.317 -17.417 1.00 58.00 110 TYR A CA 1
ATOM 855 C C . TYR A 1 110 ? 13.227 11.525 -17.090 1.00 58.00 110 TYR A C 1
ATOM 857 O O . TYR A 1 110 ? 13.943 11.874 -16.155 1.00 58.00 110 TYR A O 1
ATOM 865 N N . GLY A 1 111 ? 13.530 10.457 -17.834 1.00 59.66 111 GLY A N 1
ATOM 866 C CA . GLY A 1 111 ? 14.808 9.749 -17.707 1.00 59.66 111 GLY A CA 1
ATOM 867 C C . GLY A 1 111 ? 14.901 8.776 -16.530 1.00 59.66 111 GLY A C 1
ATOM 868 O O . GLY A 1 111 ? 16.000 8.347 -16.181 1.00 59.66 111 GLY A O 1
ATOM 869 N N . ILE A 1 112 ? 13.776 8.376 -15.924 1.00 68.69 112 ILE A N 1
ATOM 870 C CA . ILE A 1 112 ? 13.792 7.242 -14.994 1.00 68.69 112 ILE A CA 1
ATOM 871 C C . ILE A 1 112 ? 13.946 5.959 -15.799 1.00 68.69 112 ILE A C 1
ATOM 873 O O . ILE A 1 112 ? 13.148 5.666 -16.691 1.00 68.69 112 ILE A O 1
ATOM 877 N N . SER A 1 113 ? 14.978 5.188 -15.467 1.00 77.94 113 SER A N 1
ATOM 878 C CA . SER A 1 113 ? 15.182 3.863 -16.037 1.00 77.94 113 SER A CA 1
ATOM 879 C C . SER A 1 113 ? 14.073 2.908 -15.602 1.00 77.94 113 SER A C 1
ATOM 881 O O . SER A 1 113 ? 13.450 3.067 -14.545 1.00 77.94 113 SER A O 1
ATOM 883 N N . LEU A 1 114 ? 13.855 1.862 -16.389 1.00 81.25 114 LEU A N 1
ATOM 884 C CA . LEU A 1 114 ? 12.948 0.775 -16.049 1.00 81.25 114 LEU A CA 1
ATOM 885 C C . LEU A 1 114 ? 13.255 0.184 -14.670 1.00 81.25 114 LEU A C 1
ATOM 887 O O . LEU A 1 114 ? 12.321 -0.145 -13.945 1.00 81.25 114 LEU A O 1
ATOM 891 N N . CYS A 1 115 ? 14.521 0.167 -14.236 1.00 83.56 115 CYS A N 1
ATOM 892 C CA . CYS A 1 115 ? 14.872 -0.281 -12.887 1.00 83.56 115 CYS A CA 1
ATOM 893 C C . CYS A 1 115 ? 14.246 0.590 -11.791 1.00 83.56 115 CYS A C 1
ATOM 895 O O . CYS A 1 115 ? 13.739 0.063 -10.804 1.00 83.56 115 CYS A O 1
ATOM 897 N N . GLY A 1 116 ? 14.266 1.919 -11.950 1.00 82.81 116 GLY A N 1
ATOM 898 C CA . GLY A 1 116 ? 13.665 2.827 -10.970 1.00 82.81 116 GLY A CA 1
ATOM 899 C C . GLY A 1 116 ? 12.155 2.622 -10.870 1.00 82.81 116 GLY A C 1
ATOM 900 O O . GLY A 1 116 ? 11.583 2.630 -9.782 1.00 82.81 116 GLY A O 1
ATOM 901 N N . ARG A 1 117 ? 11.511 2.343 -12.004 1.00 84.75 117 ARG A N 1
ATOM 902 C CA . ARG A 1 117 ? 10.077 2.068 -12.047 1.00 84.75 117 ARG A CA 1
ATOM 903 C C . ARG A 1 117 ? 9.716 0.698 -11.458 1.00 84.75 117 ARG A C 1
ATOM 905 O O . ARG A 1 117 ? 8.726 0.599 -10.739 1.00 84.75 117 ARG A O 1
ATOM 912 N N . VAL A 1 118 ? 10.531 -0.325 -11.705 1.00 87.12 118 VAL A N 1
ATOM 913 C CA . VAL A 1 118 ? 10.413 -1.647 -11.067 1.00 87.12 118 VAL A CA 1
ATOM 914 C C . VAL A 1 118 ? 10.593 -1.534 -9.551 1.00 87.12 118 VAL A C 1
ATOM 916 O O . VAL A 1 118 ? 9.828 -2.131 -8.800 1.00 87.12 118 VAL A O 1
ATOM 919 N N . ALA A 1 119 ? 11.550 -0.726 -9.086 1.00 88.88 119 ALA A N 1
ATOM 920 C CA . ALA A 1 119 ? 11.762 -0.492 -7.659 1.00 88.88 119 ALA A CA 1
ATOM 921 C C . ALA A 1 119 ? 10.536 0.151 -6.990 1.00 88.88 119 ALA A C 1
ATOM 923 O O . ALA A 1 119 ? 10.129 -0.289 -5.917 1.00 88.88 119 ALA A O 1
ATOM 924 N N . ILE A 1 120 ? 9.908 1.138 -7.639 1.00 89.50 120 ILE A N 1
ATOM 925 C CA . ILE A 1 120 ? 8.655 1.750 -7.166 1.00 89.50 120 ILE A CA 1
ATOM 926 C C . ILE A 1 120 ? 7.549 0.698 -7.022 1.00 89.50 120 ILE A C 1
ATOM 928 O O . ILE A 1 120 ? 6.888 0.651 -5.984 1.00 89.50 120 ILE A O 1
ATOM 932 N N . ASP A 1 121 ? 7.382 -0.182 -8.010 1.00 90.00 121 ASP A N 1
ATOM 933 C CA . ASP A 1 121 ? 6.367 -1.241 -7.946 1.00 90.00 121 ASP A CA 1
ATOM 934 C C . ASP A 1 121 ? 6.646 -2.251 -6.841 1.00 90.00 121 ASP A C 1
ATOM 936 O O . ASP A 1 121 ? 5.734 -2.603 -6.096 1.00 90.00 121 ASP A O 1
ATOM 940 N N . CYS A 1 122 ? 7.902 -2.681 -6.689 1.00 91.38 122 CYS A N 1
ATOM 941 C CA . CYS A 1 122 ? 8.321 -3.527 -5.574 1.00 91.38 122 CYS A CA 1
ATOM 942 C C . CYS A 1 122 ? 7.961 -2.880 -4.236 1.00 91.38 122 CYS A C 1
ATOM 944 O O . CYS A 1 122 ? 7.372 -3.532 -3.376 1.00 91.38 122 CYS A O 1
ATOM 946 N N . CYS A 1 123 ? 8.272 -1.593 -4.062 1.00 93.62 123 CYS A N 1
ATOM 947 C CA . CYS A 1 123 ? 7.928 -0.862 -2.850 1.00 93.62 123 CYS A CA 1
ATOM 948 C C . CYS A 1 123 ? 6.412 -0.841 -2.619 1.00 93.62 123 CYS A C 1
ATOM 950 O O . CYS A 1 123 ? 5.973 -1.067 -1.492 1.00 93.62 123 CYS A O 1
ATOM 952 N N . MET A 1 124 ? 5.600 -0.623 -3.656 1.00 93.94 124 MET A N 1
ATOM 953 C CA . MET A 1 124 ? 4.138 -0.646 -3.532 1.00 93.94 124 MET A CA 1
ATOM 954 C C . MET A 1 124 ? 3.601 -2.031 -3.154 1.00 93.94 124 MET A C 1
ATOM 956 O O . MET A 1 124 ? 2.749 -2.128 -2.272 1.00 93.94 124 MET A O 1
ATOM 960 N N . ILE A 1 125 ? 4.134 -3.106 -3.745 1.00 94.69 125 ILE A N 1
ATOM 961 C CA . ILE A 1 125 ? 3.772 -4.488 -3.390 1.00 94.69 125 ILE A CA 1
ATOM 962 C C . ILE A 1 125 ? 4.131 -4.772 -1.930 1.00 94.69 125 ILE A C 1
ATOM 964 O O . ILE A 1 125 ? 3.292 -5.262 -1.178 1.00 94.69 125 ILE A O 1
ATOM 968 N N . ILE A 1 126 ? 5.352 -4.429 -1.510 1.00 96.25 126 ILE A N 1
ATOM 969 C CA . ILE A 1 126 ? 5.828 -4.643 -0.137 1.00 96.25 126 ILE A CA 1
ATOM 970 C C . ILE A 1 126 ? 4.936 -3.900 0.862 1.00 96.25 126 ILE A C 1
ATOM 972 O O . ILE A 1 126 ? 4.492 -4.492 1.846 1.00 96.25 126 ILE A O 1
ATOM 976 N N . ASN A 1 127 ? 4.611 -2.631 0.598 1.00 95.88 127 ASN A N 1
ATOM 977 C CA . ASN A 1 127 ? 3.678 -1.885 1.443 1.00 95.88 127 ASN A CA 1
ATOM 978 C C . ASN A 1 127 ? 2.289 -2.538 1.458 1.00 95.88 127 ASN A C 1
ATOM 980 O O . ASN A 1 127 ? 1.705 -2.681 2.528 1.00 95.88 127 ASN A O 1
ATOM 984 N N . GLY A 1 128 ? 1.786 -2.999 0.309 1.00 95.31 128 GLY A N 1
ATOM 985 C CA . GLY A 1 128 ? 0.536 -3.753 0.218 1.00 95.31 128 GLY A CA 1
ATOM 986 C C . GLY A 1 128 ? 0.526 -4.991 1.119 1.00 95.31 128 GLY A C 1
ATOM 987 O O . GLY A 1 128 ? -0.431 -5.199 1.865 1.00 95.31 128 GLY A O 1
ATOM 988 N N . VAL A 1 129 ? 1.615 -5.767 1.131 1.00 96.75 129 VAL A N 1
ATOM 989 C CA . VAL A 1 129 ? 1.775 -6.935 2.014 1.00 96.75 129 VAL A CA 1
ATOM 990 C C . VAL A 1 129 ? 1.749 -6.522 3.485 1.00 96.75 129 VAL A C 1
ATOM 992 O O . VAL A 1 129 ? 1.002 -7.106 4.269 1.00 96.75 129 VAL A O 1
ATOM 995 N N . PHE A 1 130 ? 2.505 -5.492 3.873 1.00 95.12 130 PHE A N 1
ATOM 996 C CA . PHE A 1 130 ? 2.491 -5.003 5.254 1.00 95.12 130 PHE A CA 1
ATOM 997 C C . PHE A 1 130 ? 1.109 -4.503 5.686 1.00 95.12 130 PHE A C 1
ATOM 999 O O . PHE A 1 130 ? 0.686 -4.794 6.804 1.00 95.12 130 PHE A O 1
ATOM 1006 N N . ILE A 1 131 ? 0.376 -3.817 4.803 1.00 95.56 131 ILE A N 1
ATOM 1007 C CA . ILE A 1 131 ? -0.996 -3.368 5.067 1.00 95.56 131 ILE A CA 1
ATOM 1008 C C . ILE A 1 131 ? -1.899 -4.565 5.366 1.00 95.56 131 ILE A C 1
ATOM 1010 O O . ILE A 1 131 ? -2.615 -4.532 6.369 1.00 95.56 131 ILE A O 1
ATOM 1014 N N . VAL A 1 132 ? -1.836 -5.628 4.555 1.00 96.50 132 VAL A N 1
ATOM 1015 C CA . VAL A 1 132 ? -2.613 -6.859 4.778 1.00 96.50 132 VAL A CA 1
ATOM 1016 C C . VAL A 1 132 ? -2.245 -7.505 6.113 1.00 96.50 132 VAL A C 1
ATOM 1018 O O . VAL A 1 132 ? -3.139 -7.838 6.889 1.00 96.50 132 VAL A O 1
ATOM 1021 N N . LEU A 1 133 ? -0.954 -7.654 6.420 1.00 94.25 133 LEU A N 1
ATOM 1022 C CA . LEU A 1 133 ? -0.499 -8.321 7.646 1.00 94.25 133 LEU A CA 1
ATOM 1023 C C . LEU A 1 133 ? -0.896 -7.553 8.913 1.00 94.25 133 LEU A C 1
ATOM 1025 O O . LEU A 1 133 ? -1.474 -8.132 9.835 1.00 94.25 133 LEU A O 1
ATOM 1029 N N . VAL A 1 134 ? -0.630 -6.244 8.953 1.00 91.69 134 VAL A N 1
ATOM 1030 C CA . VAL A 1 134 ? -0.959 -5.393 10.106 1.00 91.69 134 VAL A CA 1
ATOM 1031 C C . VAL A 1 134 ? -2.470 -5.365 10.332 1.00 91.69 134 VAL A C 1
ATOM 1033 O O . VAL A 1 134 ? -2.931 -5.516 11.464 1.00 91.69 134 VAL A O 1
ATOM 1036 N N . ASN A 1 135 ? -3.262 -5.225 9.268 1.00 91.81 135 ASN A N 1
ATOM 1037 C CA . ASN A 1 135 ? -4.714 -5.167 9.398 1.00 91.81 135 ASN A CA 1
ATOM 1038 C C . ASN A 1 135 ? -5.354 -6.528 9.662 1.00 91.81 135 ASN A C 1
ATOM 1040 O O . ASN A 1 135 ? -6.336 -6.589 10.397 1.00 91.81 135 ASN A O 1
ATOM 1044 N N . GLY A 1 136 ? -4.781 -7.621 9.157 1.00 90.56 136 GLY A N 1
ATOM 1045 C CA . GLY A 1 136 ? -5.188 -8.978 9.521 1.00 90.56 136 GLY A CA 1
ATOM 1046 C C . GLY A 1 136 ? -4.991 -9.243 11.014 1.00 90.56 136 GLY A C 1
ATOM 1047 O O . GLY A 1 136 ? -5.886 -9.769 11.680 1.00 90.56 136 GLY A O 1
ATOM 1048 N N . PHE A 1 137 ? -3.864 -8.788 11.574 1.00 88.88 137 PHE A N 1
ATOM 1049 C CA . PHE A 1 137 ? -3.626 -8.860 13.013 1.00 88.88 137 PHE A CA 1
ATOM 1050 C C . PHE A 1 137 ? -4.674 -8.061 13.801 1.00 88.88 137 PHE A C 1
ATOM 1052 O O . PHE A 1 137 ? -5.299 -8.612 14.710 1.00 88.88 137 PHE A O 1
ATOM 1059 N N . ILE A 1 138 ? -4.929 -6.801 13.429 1.00 85.75 138 ILE A N 1
ATOM 1060 C CA . ILE A 1 138 ? -5.929 -5.957 14.106 1.00 85.75 138 ILE A CA 1
ATOM 1061 C C . ILE A 1 138 ? -7.330 -6.570 14.014 1.00 85.75 138 ILE A C 1
ATOM 1063 O O . ILE A 1 138 ? -8.013 -6.680 15.033 1.00 85.75 138 ILE A O 1
ATOM 1067 N N . TYR A 1 139 ? -7.733 -7.035 12.830 1.00 86.88 139 TYR A N 1
ATOM 1068 C CA . TYR A 1 139 ? -9.024 -7.681 12.607 1.00 86.88 139 TYR A CA 1
ATOM 1069 C C . TYR A 1 139 ? -9.230 -8.877 13.549 1.00 86.88 139 TYR A C 1
ATOM 1071 O O . TYR A 1 139 ? -10.274 -8.992 14.193 1.00 86.88 139 TYR A O 1
ATOM 1079 N N . SER A 1 140 ? -8.207 -9.729 13.695 1.00 85.94 140 SER A N 1
ATOM 1080 C CA . SER A 1 140 ? -8.258 -10.905 14.574 1.00 85.94 140 SER A CA 1
ATOM 1081 C C . SER A 1 140 ? -8.332 -10.557 16.068 1.00 85.94 140 SER A C 1
ATOM 1083 O O . SER A 1 140 ? -8.887 -11.320 16.857 1.00 85.94 140 SER A O 1
ATOM 1085 N N . LYS A 1 141 ? -7.790 -9.401 16.474 1.00 80.81 141 LYS A N 1
ATOM 1086 C CA . LYS A 1 141 ? -7.721 -8.966 17.879 1.00 80.81 141 LYS A CA 1
ATOM 1087 C C . LYS A 1 141 ? -8.887 -8.074 18.301 1.00 80.81 141 LYS A C 1
ATOM 1089 O O . LYS A 1 141 ? -9.222 -8.055 19.486 1.00 80.81 141 LYS A O 1
ATOM 1094 N N . ALA A 1 142 ? -9.562 -7.420 17.360 1.00 69.81 142 ALA A N 1
ATOM 1095 C CA . ALA A 1 142 ? -10.712 -6.554 17.614 1.00 69.81 142 ALA A CA 1
ATOM 1096 C C . ALA A 1 142 ? -11.855 -7.177 18.464 1.00 69.81 142 ALA A C 1
ATOM 1098 O O . ALA A 1 142 ? -12.376 -6.461 19.323 1.00 69.81 142 ALA A O 1
ATOM 1099 N N . PRO A 1 143 ? -12.232 -8.473 18.334 1.00 65.31 143 PRO A N 1
ATOM 1100 C CA . PRO A 1 143 ? -13.267 -9.073 19.185 1.00 65.31 143 PRO A CA 1
ATOM 1101 C C . PRO A 1 143 ? -12.874 -9.113 20.669 1.00 65.31 143 PRO A C 1
ATOM 1103 O O . PRO A 1 143 ? -13.688 -8.804 21.534 1.00 65.31 143 PRO A O 1
ATOM 1106 N N . SER A 1 144 ? -11.608 -9.433 20.968 1.00 60.25 144 SER A N 1
ATOM 1107 C CA . SER A 1 144 ? -11.105 -9.569 22.346 1.00 60.25 144 SER A CA 1
ATOM 1108 C C . SER A 1 144 ? -11.080 -8.248 23.130 1.00 60.25 144 SER A C 1
ATOM 1110 O O . SER A 1 144 ? -11.092 -8.243 24.359 1.00 60.25 144 SER A O 1
ATOM 1112 N N . LEU A 1 145 ? -11.107 -7.116 22.423 1.00 54.47 145 LEU A N 1
ATOM 1113 C CA . LEU A 1 145 ? -11.162 -5.774 23.009 1.00 54.47 145 LEU A CA 1
ATOM 1114 C C . LEU A 1 145 ? -12.586 -5.359 23.411 1.00 54.47 145 LEU A C 1
ATOM 1116 O O . LEU A 1 145 ? -12.754 -4.519 24.292 1.00 54.47 145 LEU A O 1
ATOM 1120 N N . ALA A 1 146 ? -13.618 -5.978 22.827 1.00 49.50 146 ALA A N 1
ATOM 1121 C CA . ALA A 1 146 ? -15.001 -5.787 23.263 1.00 49.50 146 ALA A CA 1
ATOM 1122 C C . ALA A 1 146 ? -15.267 -6.479 24.609 1.00 49.50 146 ALA A C 1
ATOM 1124 O O . ALA A 1 146 ? -15.916 -5.909 25.483 1.00 49.50 146 ALA A O 1
ATOM 1125 N N . THR A 1 147 ? -14.718 -7.683 24.790 1.00 44.28 147 THR A N 1
ATOM 1126 C CA . THR A 1 147 ? -14.914 -8.509 25.990 1.00 44.28 147 THR A CA 1
ATOM 1127 C C . THR A 1 147 ? -14.256 -7.898 27.231 1.00 44.28 147 THR A C 1
ATOM 1129 O O . THR A 1 147 ? -14.865 -7.866 28.296 1.00 44.28 147 THR A O 1
ATOM 1132 N N . ASN A 1 148 ? -13.059 -7.315 27.096 1.00 44.53 148 ASN A N 1
ATOM 1133 C CA . ASN A 1 148 ? -12.372 -6.661 28.217 1.00 44.53 148 ASN A CA 1
ATOM 1134 C C . ASN A 1 148 ? -13.073 -5.377 28.701 1.00 44.53 148 ASN A C 1
ATOM 1136 O O . ASN A 1 148 ? -12.968 -5.038 29.873 1.00 44.53 148 ASN A O 1
ATOM 1140 N N . ASN A 1 149 ? -13.818 -4.673 27.841 1.00 43.97 149 ASN A N 1
ATOM 1141 C CA . ASN A 1 149 ? -14.616 -3.513 28.260 1.00 43.97 149 ASN A CA 1
ATOM 1142 C C . ASN A 1 149 ? -15.891 -3.900 29.023 1.00 43.97 149 ASN A C 1
ATOM 1144 O O . ASN A 1 149 ? -16.400 -3.081 29.786 1.00 43.97 149 ASN A O 1
ATOM 1148 N N . ALA A 1 150 ? -16.417 -5.110 28.805 1.00 45.16 150 ALA A N 1
ATOM 1149 C CA . ALA A 1 150 ? -17.567 -5.621 29.547 1.00 45.16 150 ALA A CA 1
ATOM 1150 C C . ALA A 1 150 ? -17.166 -6.036 30.972 1.00 45.16 150 ALA A C 1
ATOM 1152 O O . ALA A 1 150 ? -17.848 -5.673 31.920 1.00 45.16 150 ALA A O 1
ATOM 1153 N N . LEU A 1 151 ? -16.006 -6.682 31.128 1.00 42.81 151 LEU A N 1
ATOM 1154 C CA . LEU A 1 151 ? -15.492 -7.158 32.422 1.00 42.81 151 LEU A CA 1
ATOM 1155 C C . LEU A 1 151 ? -14.977 -6.059 33.369 1.00 42.81 151 LEU A C 1
ATOM 1157 O O . LEU A 1 151 ? -14.753 -6.331 34.537 1.00 42.81 151 LEU A O 1
ATOM 1161 N N . ILE A 1 152 ? -14.753 -4.833 32.885 1.00 45.78 152 ILE A N 1
ATOM 1162 C CA . ILE A 1 152 ? -14.336 -3.688 33.726 1.00 45.78 152 ILE A CA 1
ATOM 1163 C C . ILE A 1 152 ? -15.558 -2.872 34.202 1.00 45.78 152 ILE A C 1
ATOM 1165 O O . ILE A 1 152 ? -15.418 -1.945 34.997 1.00 45.78 152 ILE A O 1
ATOM 1169 N N . LYS A 1 153 ? -16.761 -3.179 33.696 1.00 42.88 153 LYS A N 1
ATOM 1170 C CA . LYS A 1 153 ? -18.012 -2.499 34.069 1.00 42.88 153 LYS A CA 1
ATOM 1171 C C . LYS A 1 153 ? -18.853 -3.254 35.107 1.00 42.88 153 LYS A C 1
ATOM 1173 O O . LYS A 1 153 ? -19.896 -2.724 35.486 1.00 42.88 153 LYS A O 1
ATOM 1178 N N . GLU A 1 154 ? -18.413 -4.433 35.541 1.00 40.53 154 GLU A N 1
ATOM 1179 C CA . GLU A 1 154 ? -18.944 -5.158 36.708 1.00 40.53 154 GLU A CA 1
ATOM 1180 C C . GLU A 1 154 ? -18.050 -4.916 37.929 1.00 40.53 154 GLU A C 1
ATOM 1182 O O . GLU A 1 154 ? -18.611 -4.802 39.041 1.00 40.53 154 GLU A O 1
#

Foldseek 3Di:
DDDPLQVVCPVVLVLLLVLLVQLQVLLVVVCVFQVPVAPLSVVVLSNVLSVLSNVLSVCSNVVVDALVRLLVSLVVLLVSLVSLLVRLVVVVVVCPPVCVVQQPDANGPVRDTNPNVNVSSVSSNVSSVSSNVSSVVSNVCSVVVNVSVVVVVD

Organism: NCBI:txid27404